Protein AF-A0A8F1MAV2-F1 (afdb_monomer_lite)

Structure (mmCIF, N/CA/C/O backbone):
data_AF-A0A8F1MAV2-F1
#
_entry.id   AF-A0A8F1MAV2-F1
#
loop_
_atom_site.group_PDB
_atom_site.id
_atom_site.type_symbol
_atom_site.label_atom_id
_atom_site.label_alt_id
_atom_site.label_comp_id
_atom_site.label_asym_id
_atom_site.label_entity_id
_atom_site.label_seq_id
_atom_site.pdbx_PDB_ins_code
_atom_site.Cartn_x
_atom_site.Cartn_y
_atom_site.Cartn_z
_atom_site.occupancy
_atom_site.B_iso_or_equiv
_atom_site.auth_seq_id
_atom_site.auth_comp_id
_atom_site.auth_asym_id
_atom_site.auth_atom_id
_atom_site.pdbx_PDB_model_num
ATOM 1 N N . MET A 1 1 ? 12.610 -7.447 -10.664 1.00 63.81 1 MET A N 1
ATOM 2 C CA . MET A 1 1 ? 12.231 -8.190 -9.444 1.00 63.81 1 MET A CA 1
ATOM 3 C C . MET A 1 1 ? 10.836 -8.784 -9.630 1.00 63.81 1 MET A C 1
ATOM 5 O O . MET A 1 1 ? 10.071 -8.203 -10.384 1.00 63.81 1 MET A O 1
ATOM 9 N N . LYS A 1 2 ? 10.518 -9.945 -9.035 1.00 72.06 2 LYS A N 1
ATOM 10 C CA . LYS A 1 2 ? 9.189 -10.602 -9.151 1.00 72.06 2 LYS A CA 1
ATOM 11 C C . LYS A 1 2 ? 8.547 -10.933 -7.793 1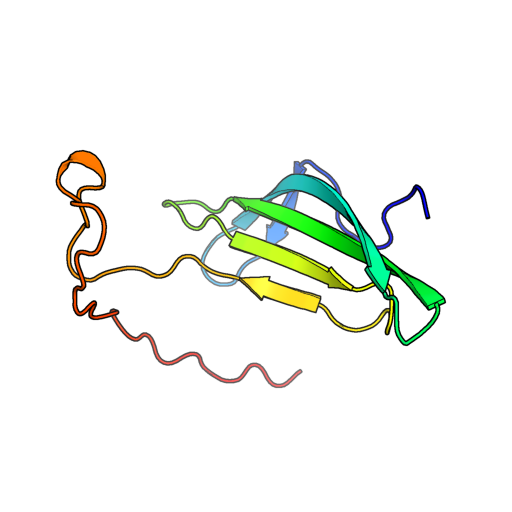.00 72.06 2 LYS A C 1
ATOM 13 O O . LYS A 1 2 ? 7.602 -11.708 -7.737 1.00 72.06 2 LYS A O 1
ATOM 18 N N . ARG A 1 3 ? 9.117 -10.440 -6.693 1.00 86.31 3 ARG A N 1
ATOM 19 C CA . ARG A 1 3 ? 8.677 -10.763 -5.331 1.00 86.31 3 ARG A CA 1
ATOM 20 C C . ARG A 1 3 ? 8.565 -9.487 -4.517 1.00 86.31 3 ARG A C 1
ATOM 22 O O . ARG A 1 3 ? 9.337 -8.561 -4.755 1.00 86.31 3 ARG A O 1
ATOM 29 N N . THR A 1 4 ? 7.639 -9.494 -3.573 1.00 91.69 4 THR A N 1
ATOM 30 C CA . THR A 1 4 ? 7.528 -8.486 -2.526 1.00 91.69 4 THR A CA 1
ATOM 31 C C . THR A 1 4 ? 8.668 -8.642 -1.509 1.00 91.69 4 THR A C 1
ATOM 33 O O . THR A 1 4 ? 9.218 -9.733 -1.322 1.00 91.69 4 THR A O 1
ATOM 36 N N . LYS A 1 5 ? 9.051 -7.532 -0.889 1.00 91.88 5 LYS A N 1
ATOM 37 C CA . LYS A 1 5 ? 10.067 -7.349 0.150 1.00 91.88 5 LYS A CA 1
ATOM 38 C C . LYS A 1 5 ? 9.463 -6.764 1.422 1.00 91.88 5 LYS A C 1
ATOM 40 O O . LYS A 1 5 ? 10.021 -7.007 2.494 1.00 91.88 5 LYS A O 1
ATOM 45 N N . ALA A 1 6 ? 8.354 -6.024 1.333 1.00 91.44 6 ALA A N 1
ATOM 46 C CA . ALA A 1 6 ? 7.694 -5.515 2.524 1.00 91.44 6 ALA A CA 1
ATOM 47 C C . ALA A 1 6 ? 7.299 -6.677 3.446 1.00 91.44 6 ALA A C 1
ATOM 49 O O . ALA A 1 6 ? 6.856 -7.743 3.009 1.00 91.44 6 ALA A O 1
ATOM 50 N N . ARG A 1 7 ? 7.438 -6.470 4.757 1.00 91.38 7 ARG A N 1
ATOM 51 C CA . ARG A 1 7 ? 7.095 -7.471 5.780 1.00 91.38 7 ARG A CA 1
ATOM 52 C C . ARG A 1 7 ? 5.597 -7.446 6.105 1.00 91.38 7 ARG A C 1
ATOM 54 O O . ARG A 1 7 ? 5.220 -7.441 7.275 1.00 91.38 7 ARG A O 1
ATOM 61 N N . LEU A 1 8 ? 4.765 -7.422 5.067 1.00 92.88 8 LEU A N 1
ATOM 62 C CA . LEU A 1 8 ? 3.308 -7.435 5.144 1.00 92.88 8 LEU A CA 1
ATOM 63 C C . LEU A 1 8 ? 2.759 -8.727 4.535 1.00 92.88 8 LEU A C 1
ATOM 65 O O . LEU A 1 8 ? 3.346 -9.316 3.626 1.00 92.88 8 LEU A O 1
ATOM 69 N N . LYS A 1 9 ? 1.630 -9.195 5.066 1.00 95.06 9 LYS A N 1
ATOM 70 C CA . LYS A 1 9 ? 0.909 -10.364 4.553 1.0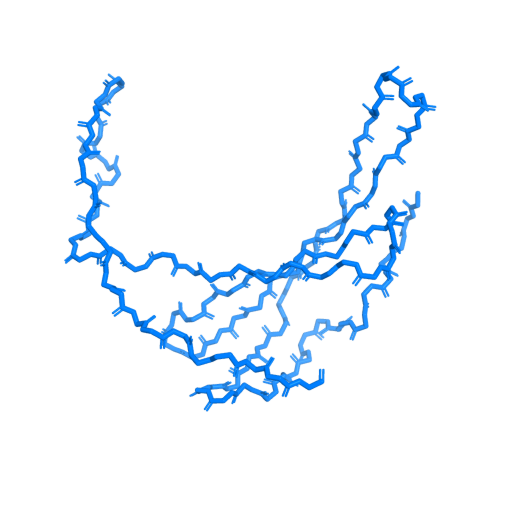0 95.06 9 LYS A CA 1
ATOM 71 C C . LYS A 1 9 ? -0.559 -10.021 4.374 1.00 95.06 9 LYS A C 1
ATOM 73 O O . LYS A 1 9 ? -1.145 -9.374 5.233 1.00 95.06 9 LYS A O 1
ATOM 78 N N . ILE A 1 10 ? -1.170 -10.510 3.298 1.00 95.00 10 ILE A N 1
ATOM 79 C CA . ILE A 1 10 ? -2.621 -10.403 3.107 1.00 95.00 10 ILE A CA 1
ATOM 80 C C . ILE A 1 10 ? -3.343 -11.016 4.318 1.00 95.00 10 ILE A C 1
ATOM 82 O O . ILE A 1 10 ? -2.931 -12.058 4.830 1.00 95.00 10 ILE A O 1
ATOM 86 N N . ASN A 1 11 ? -4.403 -10.351 4.779 1.00 95.38 11 ASN A N 1
ATOM 87 C CA . ASN A 1 11 ? -5.163 -10.621 6.005 1.00 95.38 11 ASN A CA 1
ATOM 88 C C . ASN A 1 11 ? -4.410 -10.421 7.328 1.00 95.38 11 ASN A C 1
ATOM 90 O O . ASN A 1 11 ? -4.978 -10.685 8.389 1.00 95.38 11 ASN A O 1
ATOM 94 N N . GLN A 1 12 ? -3.169 -9.928 7.308 1.00 95.56 12 GLN A N 1
ATOM 95 C CA . GLN A 1 12 ? -2.496 -9.515 8.534 1.00 95.56 12 GLN A CA 1
ATOM 96 C C . GLN A 1 12 ? -3.273 -8.375 9.192 1.00 95.56 12 GLN A C 1
ATOM 98 O O . GLN A 1 12 ? -3.628 -7.392 8.538 1.00 95.56 12 GLN A O 1
ATOM 103 N N . ILE A 1 13 ? -3.502 -8.510 10.497 1.00 94.06 13 ILE A N 1
ATOM 104 C CA . ILE A 1 13 ? -4.063 -7.451 11.329 1.00 94.06 13 ILE A CA 1
ATOM 105 C C . ILE A 1 13 ? -2.909 -6.662 11.946 1.00 94.06 13 ILE A C 1
ATOM 107 O O . ILE A 1 13 ? -2.035 -7.233 12.601 1.00 94.06 13 ILE A O 1
ATOM 111 N N . LEU A 1 14 ? -2.901 -5.355 11.710 1.00 90.56 14 LEU A N 1
ATOM 112 C CA . LEU A 1 14 ? -1.961 -4.396 12.270 1.00 90.56 14 LEU A CA 1
ATOM 113 C C . LEU A 1 14 ? -2.677 -3.590 13.356 1.00 90.56 14 LEU A C 1
ATOM 115 O O . LEU A 1 14 ? -3.763 -3.051 13.136 1.00 90.56 14 LEU A O 1
ATOM 119 N N . THR A 1 15 ? -2.062 -3.490 14.529 1.00 89.56 15 THR A N 1
ATOM 120 C CA . THR A 1 15 ? -2.608 -2.706 15.639 1.00 89.56 15 THR A CA 1
ATOM 121 C C . THR A 1 15 ? -2.312 -1.227 15.416 1.00 89.56 15 THR A C 1
ATOM 123 O O . THR A 1 15 ? -1.169 -0.788 15.547 1.00 89.56 15 THR A O 1
ATOM 126 N N . GLY A 1 16 ? -3.335 -0.445 15.075 1.00 81.56 16 GLY A N 1
ATOM 127 C CA . GLY A 1 16 ? -3.240 1.009 14.989 1.00 81.56 16 GLY A CA 1
ATOM 128 C C . GLY A 1 16 ? -3.688 1.689 16.285 1.00 81.56 16 GLY A C 1
ATOM 129 O O . GLY A 1 16 ? -4.446 1.135 17.075 1.00 81.56 16 GLY A O 1
ATOM 130 N N . LYS A 1 17 ? -3.260 2.941 16.496 1.00 81.81 17 LYS A N 1
ATOM 131 C CA . LYS A 1 17 ? -3.665 3.738 17.675 1.00 81.81 17 LYS A CA 1
ATOM 132 C C . LYS A 1 17 ? -5.167 4.055 17.710 1.00 81.81 17 LYS A C 1
ATOM 134 O O . LYS A 1 17 ? -5.725 4.224 18.785 1.00 81.81 17 LYS A O 1
ATOM 139 N N . LYS A 1 18 ? -5.795 4.210 16.538 1.00 78.25 18 LYS A N 1
ATOM 140 C CA . LYS A 1 18 ? -7.221 4.566 16.404 1.00 78.25 18 LYS A CA 1
ATOM 141 C C . LYS A 1 18 ? -8.110 3.356 16.133 1.00 78.25 18 LYS A C 1
ATOM 143 O O . LYS A 1 18 ? -9.254 3.334 16.562 1.00 78.25 18 LYS A O 1
ATOM 148 N N . THR A 1 19 ? -7.602 2.399 15.367 1.00 85.19 19 THR A N 1
ATOM 149 C CA . THR A 1 19 ? -8.334 1.214 14.930 1.00 85.19 19 THR A CA 1
ATOM 150 C C . THR A 1 19 ? -7.349 0.126 14.531 1.00 85.19 19 THR A C 1
ATOM 152 O O . THR A 1 19 ? -6.183 0.413 14.245 1.00 85.19 19 THR A O 1
ATOM 155 N N . ASN A 1 20 ? -7.827 -1.111 14.484 1.00 89.44 20 ASN A N 1
ATOM 156 C CA . ASN A 1 20 ? -7.097 -2.186 13.836 1.00 89.44 20 ASN A CA 1
ATOM 157 C C . ASN A 1 20 ? -7.226 -2.050 12.320 1.00 89.44 20 ASN A C 1
ATOM 159 O O . ASN A 1 20 ? -8.283 -1.703 11.792 1.00 89.44 20 ASN A O 1
ATOM 163 N N . LEU A 1 21 ? -6.129 -2.345 11.643 1.00 90.31 21 LEU A N 1
ATOM 164 C CA . LEU A 1 21 ? -5.976 -2.237 10.206 1.00 90.31 21 LEU A CA 1
ATOM 165 C C . LEU A 1 21 ? -5.778 -3.636 9.620 1.00 90.31 21 LEU A C 1
ATOM 167 O O . LEU A 1 21 ? -5.041 -4.442 10.188 1.00 90.31 21 LEU A O 1
ATOM 171 N N . ARG A 1 22 ? -6.422 -3.943 8.498 1.00 93.81 22 ARG A N 1
ATOM 172 C CA . ARG A 1 22 ? -6.274 -5.214 7.787 1.00 93.81 22 ARG A CA 1
ATOM 173 C C . ARG A 1 22 ? -5.571 -4.974 6.464 1.00 93.81 22 ARG A C 1
ATOM 175 O O . ARG A 1 22 ? -6.035 -4.185 5.655 1.00 93.81 22 ARG A O 1
ATOM 182 N N . VAL A 1 23 ? -4.499 -5.711 6.207 1.00 95.00 23 VAL A N 1
ATOM 183 C CA . VAL A 1 23 ? -3.871 -5.734 4.880 1.00 95.00 23 VAL A CA 1
ATOM 184 C C . VAL A 1 23 ? -4.762 -6.528 3.923 1.00 95.00 23 VAL A C 1
ATOM 186 O O . VAL A 1 23 ? -5.040 -7.701 4.188 1.00 95.00 23 VAL A O 1
ATOM 189 N N . VAL A 1 24 ? -5.205 -5.923 2.822 1.00 95.31 24 VAL A N 1
ATOM 190 C CA . VAL A 1 24 ? -6.170 -6.547 1.893 1.00 95.31 24 VAL A CA 1
ATOM 191 C C . VAL A 1 24 ? -5.642 -6.731 0.474 1.00 95.31 24 VAL A C 1
ATOM 193 O O . VAL A 1 24 ? -6.100 -7.640 -0.215 1.00 95.31 24 VAL A O 1
ATOM 196 N N . GLY A 1 25 ? -4.644 -5.950 0.059 1.00 94.62 25 GLY A N 1
ATOM 197 C CA . GLY A 1 25 ? -4.139 -5.966 -1.311 1.00 94.62 25 GLY A CA 1
ATOM 198 C C . GLY A 1 25 ? -2.653 -5.642 -1.404 1.00 94.62 25 GLY A C 1
ATOM 199 O O . GLY A 1 25 ? -2.073 -5.043 -0.498 1.00 94.62 25 GLY A O 1
ATOM 200 N N . CYS A 1 26 ? -2.035 -6.065 -2.506 1.00 95.88 26 CYS A N 1
ATOM 201 C CA . CYS A 1 26 ? -0.661 -5.723 -2.855 1.00 95.88 26 CYS A CA 1
ATOM 202 C C . CYS A 1 26 ? -0.501 -5.676 -4.375 1.00 95.88 26 CYS A C 1
ATOM 204 O O . CYS A 1 26 ? -0.821 -6.649 -5.066 1.00 95.88 26 CYS A O 1
ATOM 206 N N . LEU A 1 27 ? 0.041 -4.569 -4.874 1.00 95.62 27 LEU A N 1
ATOM 207 C CA . LEU A 1 27 ? 0.495 -4.414 -6.249 1.00 95.62 27 LEU A CA 1
ATOM 208 C C . LEU A 1 27 ? 2.014 -4.233 -6.259 1.00 95.62 27 LEU A C 1
ATOM 210 O O . LEU A 1 27 ? 2.565 -3.502 -5.441 1.00 95.62 27 LEU A O 1
ATOM 214 N N . LEU A 1 28 ? 2.695 -4.905 -7.189 1.00 95.25 28 LEU A N 1
ATOM 215 C CA . LEU A 1 28 ? 4.130 -4.744 -7.423 1.00 95.25 28 LEU A CA 1
ATOM 216 C C . LEU A 1 28 ? 4.332 -4.028 -8.754 1.00 95.25 28 LEU A C 1
ATOM 218 O O . LEU A 1 28 ? 4.058 -4.591 -9.818 1.00 95.25 28 LEU A O 1
ATOM 222 N N . PHE A 1 29 ? 4.860 -2.816 -8.685 1.00 94.81 29 PHE A N 1
ATOM 223 C CA . PHE A 1 29 ? 5.111 -1.980 -9.843 1.00 94.81 29 PHE A CA 1
ATOM 224 C C . PHE A 1 29 ? 6.565 -2.055 -10.295 1.00 94.81 29 PHE A C 1
ATOM 226 O O . PHE A 1 29 ? 7.470 -2.501 -9.580 1.00 94.81 29 PHE A O 1
ATOM 233 N N . ARG A 1 30 ? 6.777 -1.629 -11.540 1.00 94.69 30 ARG A N 1
ATOM 234 C CA . ARG A 1 30 ? 8.103 -1.354 -12.077 1.00 94.69 30 ARG A CA 1
ATOM 235 C C . ARG A 1 30 ? 8.038 -0.241 -13.106 1.00 94.69 30 ARG A C 1
ATOM 237 O O . ARG A 1 30 ? 7.119 -0.218 -13.922 1.00 94.69 30 ARG A O 1
ATOM 244 N N . GLU A 1 31 ? 9.078 0.573 -13.150 1.00 95.69 31 GLU A N 1
ATOM 245 C CA . GLU A 1 31 ? 9.237 1.623 -14.153 1.00 95.69 31 GLU A CA 1
ATOM 246 C C . GLU A 1 31 ? 10.674 1.656 -14.673 1.00 95.69 31 GLU A C 1
ATOM 248 O O . GLU A 1 31 ? 11.619 1.408 -13.927 1.00 95.69 31 GLU A O 1
ATOM 253 N N . TRP A 1 32 ? 10.845 1.900 -15.974 1.00 95.88 32 TRP A N 1
ATOM 254 C CA . TRP A 1 32 ? 12.163 2.085 -16.580 1.00 95.88 32 TRP A CA 1
ATOM 255 C C . TRP A 1 32 ? 12.565 3.554 -16.513 1.00 95.88 32 TRP A C 1
ATOM 257 O O . TRP A 1 32 ? 11.941 4.392 -17.165 1.00 95.88 32 TRP A O 1
ATOM 267 N N . ASP A 1 33 ? 13.659 3.848 -15.819 1.00 96.44 33 ASP A N 1
ATOM 268 C CA . ASP A 1 33 ? 14.244 5.179 -15.832 1.00 96.44 33 ASP A CA 1
ATOM 269 C C . ASP A 1 33 ? 15.276 5.307 -16.961 1.00 96.44 33 ASP A C 1
ATOM 271 O O . ASP A 1 33 ? 16.246 4.546 -17.061 1.00 96.44 33 ASP A O 1
ATOM 275 N N . LYS A 1 34 ? 15.059 6.289 -17.843 1.00 96.94 34 LYS A N 1
ATOM 276 C CA . LYS A 1 34 ? 15.918 6.521 -19.013 1.00 96.94 34 LYS A CA 1
ATOM 277 C C . LYS A 1 34 ? 17.282 7.108 -18.647 1.00 96.94 34 LYS A C 1
ATOM 279 O O . LYS A 1 34 ? 18.236 6.889 -19.395 1.00 96.94 34 LYS A O 1
ATOM 284 N N . LYS A 1 35 ? 17.372 7.868 -17.555 1.00 96.56 35 LYS A N 1
ATOM 285 C CA . LYS A 1 35 ? 18.582 8.582 -17.131 1.00 96.56 35 LYS A CA 1
ATOM 286 C C . LYS A 1 35 ? 19.566 7.621 -16.466 1.00 96.56 35 LYS A C 1
ATOM 288 O O . LYS A 1 35 ? 20.726 7.553 -16.864 1.00 96.56 35 LYS A O 1
ATOM 293 N N . ASP A 1 36 ? 19.067 6.825 -15.535 1.00 95.44 36 ASP A N 1
ATOM 294 C CA . ASP A 1 36 ? 19.812 5.863 -14.731 1.00 95.44 36 ASP A CA 1
ATOM 295 C C . ASP A 1 36 ? 19.926 4.497 -15.421 1.00 95.44 36 ASP A C 1
ATOM 297 O O . ASP A 1 36 ? 20.654 3.620 -14.955 1.00 95.44 36 ASP A O 1
ATOM 301 N N . LYS A 1 37 ? 19.214 4.316 -16.545 1.00 96.75 37 LYS A N 1
ATOM 302 C CA . LYS A 1 37 ? 19.212 3.108 -17.384 1.00 96.75 37 LYS A CA 1
ATOM 303 C C . LYS A 1 37 ? 18.931 1.841 -16.574 1.00 96.75 37 LYS A C 1
ATOM 305 O O . LYS A 1 37 ? 19.584 0.809 -16.757 1.00 96.75 37 LYS A O 1
ATOM 310 N N . ARG A 1 38 ? 17.962 1.919 -15.663 1.00 94.19 38 ARG A N 1
ATOM 311 C CA . ARG A 1 38 ? 17.574 0.807 -14.790 1.00 94.19 38 ARG A CA 1
ATOM 312 C C . ARG A 1 38 ? 16.076 0.789 -14.528 1.00 94.19 38 ARG A C 1
ATOM 314 O O . ARG A 1 38 ? 15.385 1.786 -14.706 1.00 94.19 38 ARG A O 1
ATOM 321 N N . PHE A 1 39 ? 15.588 -0.364 -14.076 1.00 94.06 39 PHE A N 1
ATOM 322 C CA . PHE A 1 39 ? 14.232 -0.478 -13.553 1.00 94.06 39 PHE A CA 1
ATOM 323 C C . PHE A 1 39 ? 14.192 -0.115 -12.070 1.00 94.06 39 PHE A C 1
ATOM 325 O O . PHE A 1 39 ? 14.954 -0.680 -11.281 1.00 94.06 39 PHE A O 1
ATOM 332 N N . TYR A 1 40 ? 13.251 0.747 -11.712 1.00 92.94 40 TYR A N 1
ATOM 333 C CA . TYR A 1 40 ? 12.787 0.963 -10.349 1.00 92.94 40 TYR A CA 1
ATOM 334 C C . TYR A 1 40 ? 11.605 0.043 -10.051 1.00 92.94 40 TYR A C 1
ATOM 336 O O . TYR A 1 40 ? 10.889 -0.368 -10.967 1.00 92.94 40 TYR A O 1
ATOM 344 N N . TYR A 1 41 ? 11.447 -0.327 -8.784 1.00 94.00 41 TYR A N 1
ATOM 345 C CA . TYR A 1 41 ? 10.406 -1.233 -8.308 1.00 94.00 41 TYR A CA 1
ATOM 346 C C . TYR A 1 41 ? 9.885 -0.716 -6.973 1.00 94.00 41 TYR A C 1
ATOM 348 O O . TYR A 1 41 ? 10.680 -0.306 -6.130 1.00 94.00 41 TYR A O 1
ATOM 356 N N . TRP A 1 42 ? 8.577 -0.790 -6.779 1.00 95.06 42 TRP A N 1
ATOM 357 C CA . TRP A 1 42 ? 7.937 -0.475 -5.509 1.00 95.06 42 TRP A CA 1
ATOM 358 C C . TRP A 1 42 ? 6.697 -1.341 -5.326 1.00 95.06 42 TRP A C 1
ATOM 360 O O . TRP A 1 42 ? 6.135 -1.877 -6.289 1.00 95.06 42 TRP A O 1
ATOM 370 N N . GLU A 1 43 ? 6.299 -1.517 -4.075 1.00 95.44 43 GLU A N 1
ATOM 371 C CA . GLU A 1 43 ? 5.054 -2.185 -3.715 1.00 95.44 43 GLU A CA 1
ATOM 372 C C . GLU A 1 43 ? 4.057 -1.166 -3.196 1.00 95.44 43 GLU A C 1
ATOM 374 O O . GLU A 1 43 ? 4.421 -0.358 -2.349 1.00 95.44 43 GLU A O 1
ATOM 379 N N . GLU A 1 44 ? 2.802 -1.269 -3.616 1.00 95.69 44 GLU A N 1
ATOM 380 C CA . GLU A 1 44 ? 1.686 -0.555 -3.000 1.00 95.69 44 GLU A CA 1
ATOM 381 C C . GLU A 1 44 ? 0.801 -1.561 -2.272 1.00 95.69 44 GLU A C 1
ATOM 383 O O . GLU A 1 44 ? 0.266 -2.503 -2.866 1.00 95.69 44 GLU A O 1
ATOM 388 N N . TRP A 1 45 ? 0.674 -1.373 -0.964 1.00 95.69 45 TRP A N 1
ATOM 389 C CA . TRP A 1 45 ? -0.117 -2.209 -0.075 1.00 95.69 45 TRP A CA 1
ATOM 390 C C . TRP A 1 45 ? -1.385 -1.482 0.332 1.00 95.69 45 TRP A C 1
ATOM 392 O O . TRP A 1 45 ? -1.325 -0.387 0.885 1.00 95.69 45 TRP A O 1
ATOM 402 N N . GLU A 1 46 ? -2.526 -2.120 0.102 1.00 94.69 46 GLU A N 1
ATOM 403 C CA . GLU A 1 46 ? -3.825 -1.622 0.539 1.00 94.69 46 GLU A CA 1
ATOM 404 C C . GLU A 1 46 ? -4.129 -2.143 1.943 1.00 94.69 46 GLU A C 1
ATOM 406 O O . GLU A 1 46 ? -4.031 -3.349 2.221 1.00 94.69 46 GLU A O 1
ATOM 411 N N . ILE A 1 47 ? -4.492 -1.224 2.835 1.00 92.81 47 ILE A N 1
ATOM 412 C CA . ILE A 1 47 ? -4.738 -1.502 4.242 1.00 92.81 47 ILE A CA 1
ATOM 413 C C . ILE A 1 47 ? -6.055 -0.849 4.658 1.00 92.81 47 ILE A C 1
ATOM 415 O O . ILE A 1 47 ? -6.146 0.367 4.759 1.00 92.81 47 ILE A O 1
ATOM 419 N N . THR A 1 48 ? -7.069 -1.648 4.965 1.00 89.12 48 THR A N 1
ATOM 420 C CA . THR A 1 48 ? -8.394 -1.142 5.341 1.00 89.12 48 THR A CA 1
ATOM 421 C C . THR A 1 48 ? -8.539 -1.020 6.850 1.00 89.12 48 THR A C 1
ATOM 423 O O . THR A 1 48 ? -8.071 -1.867 7.618 1.00 89.12 48 THR A O 1
ATOM 426 N N . GLY A 1 49 ? -9.195 0.045 7.299 1.00 81.19 49 GLY A N 1
ATOM 427 C CA . GLY A 1 49 ? -9.505 0.286 8.707 1.00 81.19 49 GLY A CA 1
ATOM 428 C C . GLY A 1 49 ? -11.003 0.393 8.945 1.00 81.19 49 GLY A C 1
ATOM 429 O O . GLY A 1 49 ? -11.763 0.740 8.047 1.00 81.19 49 GLY A O 1
ATOM 430 N N . LEU A 1 50 ? -11.450 0.132 10.178 1.00 71.62 50 LEU A N 1
ATOM 431 C CA . LEU A 1 50 ? -12.845 0.412 10.550 1.00 71.62 50 LEU A CA 1
ATOM 432 C C . LEU A 1 50 ? -13.181 1.900 10.319 1.00 71.62 50 LEU A C 1
ATOM 434 O O . LEU A 1 50 ? -12.343 2.761 10.590 1.00 71.62 50 LEU A O 1
ATOM 438 N N . ALA A 1 51 ? -14.419 2.186 9.899 1.00 65.12 51 ALA A N 1
ATOM 439 C CA . ALA A 1 51 ? -14.935 3.533 9.611 1.00 65.12 51 ALA A CA 1
ATOM 440 C C . ALA A 1 51 ? -14.179 4.276 8.484 1.00 65.12 51 ALA A C 1
ATOM 442 O O . ALA A 1 51 ? -13.702 5.402 8.665 1.00 65.12 51 ALA A O 1
ATOM 443 N N . ASP A 1 52 ? -14.085 3.625 7.321 1.00 68.38 52 ASP A N 1
ATOM 444 C CA . ASP A 1 52 ? -13.537 4.139 6.054 1.00 68.38 52 ASP A CA 1
ATOM 445 C C . ASP A 1 52 ? -12.055 4.525 6.097 1.00 68.38 52 ASP A C 1
ATOM 447 O O . ASP A 1 52 ? -11.589 5.305 5.264 1.00 68.38 52 ASP A O 1
ATOM 451 N N . TYR A 1 53 ? -11.296 4.045 7.083 1.00 74.00 53 TYR A N 1
ATOM 452 C CA . TYR A 1 53 ? -9.890 4.412 7.294 1.00 74.00 53 TYR A CA 1
ATOM 453 C C . TYR A 1 53 ? -8.948 3.643 6.349 1.00 74.00 53 TYR A C 1
ATOM 455 O O . TYR A 1 53 ? -7.936 3.093 6.780 1.00 74.00 53 TYR A O 1
ATOM 463 N N . ASP A 1 54 ? -9.317 3.579 5.072 1.00 82.88 54 ASP A N 1
ATOM 464 C CA . ASP A 1 54 ? -8.585 2.864 4.032 1.00 82.88 54 ASP A CA 1
ATOM 465 C C . ASP A 1 54 ? -7.314 3.627 3.696 1.00 82.88 54 ASP A C 1
ATOM 467 O O . ASP A 1 54 ? -7.353 4.748 3.210 1.00 82.88 54 ASP A O 1
ATOM 471 N N . SER A 1 55 ? -6.174 3.040 4.009 1.00 86.94 55 SER A N 1
ATOM 472 C CA . SER A 1 55 ? -4.852 3.618 3.844 1.00 86.94 55 SER A CA 1
ATOM 473 C C . SER A 1 55 ? -4.041 2.799 2.850 1.00 86.94 55 SER A C 1
ATOM 475 O O . SER A 1 55 ? -4.294 1.613 2.630 1.00 86.94 55 SER A O 1
ATOM 477 N N . TRP A 1 56 ? -3.006 3.425 2.301 1.00 91.94 56 TRP A N 1
ATOM 478 C CA . TRP A 1 56 ? -2.034 2.754 1.446 1.00 91.94 56 TRP A CA 1
ATOM 479 C C . TRP A 1 56 ? -0.640 2.894 2.029 1.00 91.94 56 TRP A C 1
ATOM 481 O O . TRP A 1 56 ? -0.323 3.888 2.682 1.00 91.94 56 TRP A O 1
ATOM 491 N N . VAL A 1 57 ? 0.195 1.889 1.808 1.00 92.94 57 VAL A N 1
ATOM 492 C CA . VAL A 1 57 ? 1.613 1.927 2.158 1.00 92.94 57 VAL A CA 1
ATOM 493 C C . VAL A 1 57 ? 2.421 1.604 0.920 1.00 92.94 57 VAL A C 1
ATOM 495 O O . VAL A 1 57 ? 2.273 0.525 0.350 1.00 92.94 57 VAL A O 1
ATOM 498 N N . GLU A 1 58 ? 3.299 2.520 0.539 1.00 94.06 58 GLU A N 1
ATOM 499 C CA . GLU A 1 58 ? 4.314 2.266 -0.473 1.00 94.06 58 GLU A CA 1
ATOM 500 C C . GLU A 1 58 ? 5.611 1.785 0.186 1.00 94.06 58 GLU A C 1
ATOM 502 O O . GLU A 1 58 ? 6.021 2.293 1.234 1.00 94.06 58 GLU A O 1
ATOM 507 N N . TYR A 1 59 ? 6.252 0.795 -0.432 1.00 94.25 59 TYR A N 1
ATOM 508 C CA . TYR A 1 59 ? 7.581 0.311 -0.065 1.00 94.25 59 TYR A CA 1
ATOM 509 C C . TYR A 1 59 ? 8.507 0.377 -1.285 1.00 94.25 59 TYR A C 1
ATOM 511 O O . TYR A 1 59 ? 8.345 -0.411 -2.224 1.00 94.25 59 TYR A O 1
ATOM 519 N N . ASP A 1 60 ? 9.478 1.295 -1.265 1.00 92.94 60 ASP A N 1
ATOM 520 C CA . ASP A 1 60 ? 10.440 1.486 -2.357 1.00 92.94 60 ASP A CA 1
ATOM 521 C C . ASP A 1 60 ? 11.605 0.483 -2.247 1.00 92.94 60 ASP A C 1
ATOM 523 O O . ASP A 1 60 ? 12.198 0.253 -1.188 1.00 92.94 60 ASP A O 1
ATOM 527 N N . HIS A 1 61 ? 11.948 -0.170 -3.359 1.00 91.75 61 HIS A N 1
ATOM 528 C CA . HIS A 1 61 ? 13.056 -1.128 -3.415 1.00 91.75 61 HIS A CA 1
ATOM 529 C C . HIS A 1 61 ? 14.407 -0.485 -3.698 1.00 91.75 61 HIS A C 1
ATOM 531 O O . HIS A 1 61 ? 15.422 -1.183 -3.605 1.00 91.75 61 HIS A O 1
ATOM 537 N N . SER A 1 62 ? 14.422 0.784 -4.094 1.00 85.25 62 SER A N 1
ATOM 538 C CA . SER A 1 62 ? 15.606 1.513 -4.533 1.00 85.25 62 SER A CA 1
ATOM 539 C C . SER A 1 62 ? 16.539 1.849 -3.371 1.00 85.25 62 SER A C 1
ATOM 541 O O . SER A 1 62 ? 17.749 1.642 -3.492 1.00 85.25 62 SER A O 1
ATOM 543 N N . ASP A 1 63 ? 15.980 2.256 -2.232 1.00 80.19 63 ASP A N 1
ATOM 544 C CA . ASP A 1 63 ? 16.708 2.517 -0.987 1.00 80.19 63 ASP A CA 1
ATOM 545 C C . ASP A 1 63 ? 16.468 1.449 0.096 1.00 80.19 63 ASP A C 1
ATOM 547 O O . ASP A 1 63 ? 17.231 1.364 1.054 1.00 80.19 63 ASP A O 1
ATOM 551 N N . GLN A 1 64 ? 15.468 0.573 -0.090 1.00 69.81 64 GLN A N 1
ATOM 552 C CA . GLN A 1 64 ? 15.095 -0.540 0.800 1.00 69.81 64 GLN A CA 1
ATOM 553 C C . GLN A 1 64 ? 14.728 -0.133 2.237 1.00 69.81 64 GLN A C 1
ATOM 555 O O . GLN A 1 64 ? 14.484 -1.002 3.082 1.00 69.81 64 GLN A O 1
ATOM 560 N N . THR A 1 65 ? 14.661 1.163 2.524 1.00 73.25 65 THR A N 1
ATOM 561 C CA . THR A 1 65 ? 14.353 1.700 3.854 1.00 73.25 65 THR A CA 1
ATOM 562 C C . THR A 1 65 ? 13.146 2.619 3.841 1.00 73.25 65 THR A C 1
ATOM 564 O O . THR A 1 65 ? 12.556 2.834 4.900 1.00 73.25 65 THR A O 1
ATOM 567 N N . THR A 1 66 ? 12.763 3.152 2.681 1.00 83.75 66 THR A N 1
ATOM 568 C CA . THR A 1 66 ? 11.655 4.094 2.596 1.00 83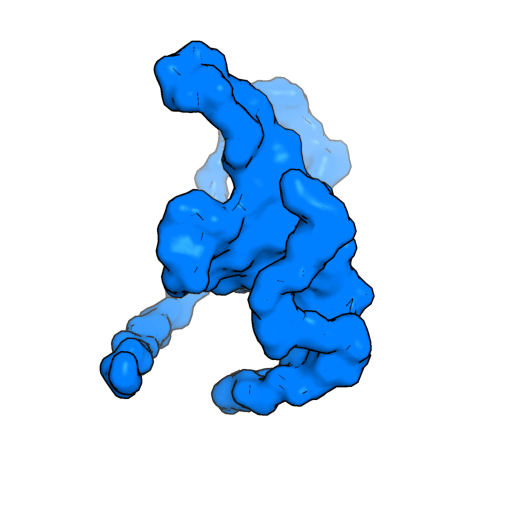.75 66 THR A CA 1
ATOM 569 C C . THR A 1 66 ? 10.321 3.367 2.586 1.00 83.75 66 THR A C 1
ATOM 571 O O . THR A 1 66 ? 10.037 2.500 1.758 1.00 83.75 66 THR A O 1
ATOM 574 N N . VAL A 1 67 ? 9.497 3.752 3.558 1.00 86.69 67 VAL A N 1
ATOM 575 C CA . VAL A 1 67 ? 8.105 3.340 3.694 1.00 86.69 67 VAL A CA 1
ATOM 576 C C . VAL A 1 67 ? 7.261 4.601 3.747 1.00 86.69 67 VAL A C 1
ATOM 578 O O . VAL A 1 67 ? 7.415 5.403 4.672 1.00 86.69 67 VAL A O 1
ATOM 581 N N . SER A 1 68 ? 6.364 4.764 2.781 1.00 89.00 68 SER A N 1
ATOM 582 C CA . SER A 1 68 ? 5.530 5.961 2.650 1.00 89.00 68 SER A CA 1
ATOM 583 C C . SER A 1 68 ? 4.069 5.612 2.945 1.00 89.00 68 SER A C 1
ATOM 585 O O . SER A 1 68 ? 3.433 4.923 2.147 1.00 89.00 68 SER A O 1
ATOM 587 N N . PRO A 1 69 ? 3.515 6.032 4.097 1.00 85.44 69 PRO A N 1
ATOM 588 C CA . PRO A 1 69 ? 2.103 5.845 4.398 1.00 85.44 69 PRO A CA 1
ATOM 589 C C . PRO A 1 69 ? 1.247 6.959 3.782 1.00 85.44 69 PRO A C 1
ATOM 591 O O . PRO A 1 69 ? 1.577 8.143 3.876 1.00 85.44 69 PRO A O 1
ATOM 594 N N . TYR A 1 70 ? 0.092 6.582 3.245 1.00 85.38 70 TYR A N 1
ATOM 595 C CA . TYR A 1 70 ? -0.920 7.483 2.705 1.00 85.38 70 TYR A CA 1
ATOM 596 C C . TYR A 1 70 ? -2.248 7.271 3.433 1.00 85.38 70 TYR A C 1
ATOM 598 O O . TYR A 1 70 ? -2.722 6.144 3.589 1.00 85.38 70 TYR A O 1
ATOM 606 N N . GLU A 1 71 ? -2.872 8.367 3.865 1.00 81.44 71 GLU A N 1
ATOM 607 C CA . GLU A 1 71 ? -4.232 8.364 4.407 1.00 81.44 71 GLU A CA 1
ATOM 608 C C . GLU A 1 71 ? -5.186 9.152 3.496 1.00 81.44 71 GLU A C 1
ATOM 610 O O . GLU A 1 71 ? -4.763 10.130 2.866 1.00 81.44 71 GLU A O 1
ATOM 615 N N . PRO A 1 72 ? -6.476 8.772 3.425 1.00 75.19 72 PRO A N 1
ATOM 616 C CA . PRO A 1 72 ? -7.458 9.502 2.647 1.00 75.19 72 PRO A CA 1
ATOM 617 C C . PRO A 1 72 ? -7.565 10.934 3.139 1.00 75.19 72 PRO A C 1
ATOM 619 O O . PRO A 1 72 ? -7.757 11.204 4.330 1.00 75.19 72 PRO A O 1
ATOM 622 N N . ILE A 1 73 ? -7.538 11.870 2.200 1.00 75.31 73 ILE A N 1
ATOM 623 C CA . ILE A 1 73 ? -7.891 13.244 2.509 1.00 75.31 73 ILE A CA 1
ATOM 624 C C . ILE A 1 73 ? -9.395 13.296 2.778 1.00 75.31 73 ILE A C 1
ATOM 626 O O . ILE A 1 73 ? -10.212 12.955 1.926 1.00 75.31 73 ILE A O 1
ATOM 630 N N . ARG A 1 74 ? -9.766 13.754 3.974 1.00 73.12 74 ARG A N 1
ATOM 631 C CA . ARG A 1 74 ? -11.160 14.042 4.316 1.00 73.12 74 ARG A CA 1
ATOM 632 C C . ARG A 1 74 ? -11.486 15.483 3.955 1.00 73.12 74 ARG A C 1
ATOM 634 O O . ARG A 1 74 ? -10.970 16.423 4.563 1.00 73.12 74 ARG A O 1
ATOM 641 N N . PHE A 1 75 ? -12.327 15.643 2.944 1.00 75.31 75 PHE A N 1
ATOM 642 C CA . PHE A 1 75 ? -12.848 16.944 2.550 1.00 75.31 75 PHE A CA 1
ATOM 643 C C . PHE A 1 75 ? -13.959 17.386 3.499 1.00 75.31 75 PHE A C 1
ATOM 645 O O . PHE A 1 75 ? -14.729 16.565 3.995 1.00 75.31 75 PHE A O 1
ATOM 652 N N . THR A 1 76 ? -14.054 18.691 3.751 1.00 74.75 76 THR A N 1
ATOM 653 C CA . THR A 1 76 ? -15.159 19.256 4.543 1.00 74.75 76 THR A CA 1
ATOM 654 C C . THR A 1 76 ? -16.489 19.231 3.791 1.00 74.75 76 THR A C 1
ATOM 656 O O . THR A 1 76 ? -17.542 19.249 4.418 1.00 74.75 76 THR A O 1
ATOM 659 N N . GLN A 1 77 ? -16.444 19.187 2.459 1.00 76.00 77 GLN A N 1
ATOM 660 C CA . GLN A 1 77 ? -17.596 19.038 1.575 1.00 76.00 77 GLN A CA 1
ATOM 661 C C . GLN A 1 77 ? -17.322 17.892 0.601 1.00 76.00 77 GLN A C 1
ATOM 663 O O . GLN A 1 77 ? -16.231 17.810 0.034 1.00 76.00 77 GLN A O 1
ATOM 668 N N . ALA A 1 78 ? -18.298 17.000 0.428 1.00 74.75 78 ALA A N 1
ATOM 669 C CA . ALA A 1 78 ? -18.206 15.928 -0.553 1.00 74.75 78 ALA A CA 1
ATOM 670 C C . ALA A 1 78 ? -18.210 16.518 -1.971 1.00 74.75 78 ALA A C 1
ATOM 672 O O . ALA A 1 78 ? -18.996 17.414 -2.275 1.00 74.75 78 ALA A O 1
ATOM 673 N N . ILE A 1 79 ? -17.331 16.006 -2.829 1.00 78.06 79 ILE A N 1
ATOM 674 C CA . ILE A 1 79 ? -17.292 16.363 -4.248 1.00 78.06 79 ILE A CA 1
ATOM 675 C C . ILE A 1 79 ? -18.092 15.299 -4.994 1.00 78.06 79 ILE A C 1
ATOM 677 O O . ILE A 1 79 ? -17.742 14.124 -4.924 1.00 78.06 79 ILE A O 1
ATOM 681 N N . ASP A 1 80 ? -19.148 15.703 -5.701 1.00 81.62 80 ASP A N 1
ATOM 682 C CA . ASP A 1 80 ? -19.881 14.817 -6.606 1.00 81.62 80 ASP A CA 1
ATOM 683 C C . ASP A 1 80 ? -19.126 14.727 -7.947 1.00 81.62 80 ASP A C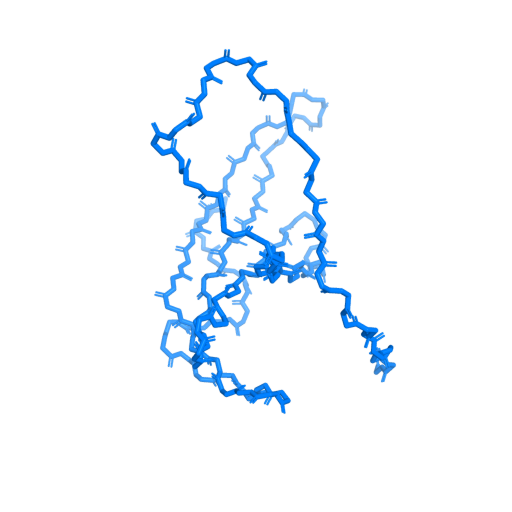 1
ATOM 685 O O . ASP A 1 80 ? -19.117 15.701 -8.710 1.00 81.62 80 ASP A O 1
ATOM 689 N N . PRO A 1 81 ? -18.479 13.587 -8.264 1.00 80.75 81 PRO A N 1
ATOM 690 C CA . PRO A 1 81 ? -17.700 13.454 -9.488 1.00 80.75 81 PRO A CA 1
ATOM 691 C C . PRO A 1 81 ? -18.567 13.529 -10.751 1.00 80.75 81 PRO A C 1
ATOM 693 O O . PRO A 1 81 ? -18.054 13.881 -11.811 1.00 80.75 81 PRO A O 1
ATOM 696 N N . THR A 1 82 ? -19.871 13.241 -10.659 1.00 88.81 82 THR A N 1
ATOM 697 C CA . THR A 1 82 ? -20.787 13.273 -11.813 1.00 88.81 82 THR A CA 1
ATOM 698 C C . THR A 1 8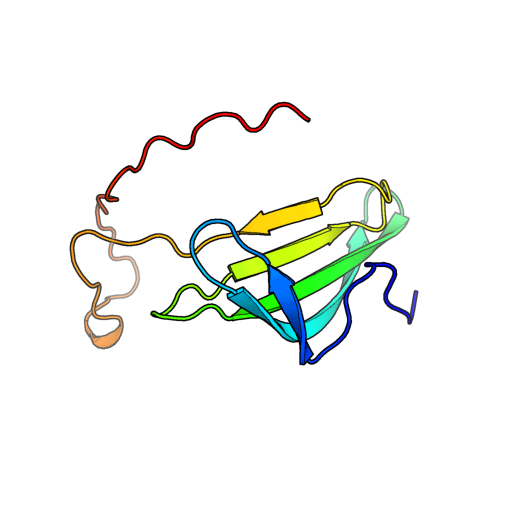2 ? -21.119 14.694 -12.264 1.00 88.81 82 THR A C 1
ATOM 700 O O . THR A 1 82 ? -21.530 14.905 -13.404 1.00 88.81 82 THR A O 1
ATOM 703 N N . GLN A 1 83 ? -20.889 15.681 -11.395 1.00 86.00 83 GLN A N 1
ATOM 704 C CA . GLN A 1 83 ? -21.128 17.095 -11.679 1.00 86.00 83 GLN A CA 1
ATOM 705 C C . GLN A 1 83 ? -19.877 17.834 -12.163 1.00 86.00 83 GLN A C 1
ATOM 707 O O . GLN A 1 83 ? -19.955 19.018 -12.505 1.00 86.00 83 GLN A O 1
ATOM 712 N N . LEU A 1 84 ? -18.724 17.160 -12.215 1.00 87.69 84 LEU A N 1
ATOM 713 C CA . LEU A 1 84 ? -17.474 17.768 -12.653 1.00 87.69 84 LEU A CA 1
ATOM 714 C C . LEU A 1 84 ? -17.457 17.959 -14.171 1.00 87.69 84 LEU A C 1
ATOM 716 O O . LEU A 1 84 ? -17.647 17.024 -14.950 1.00 87.69 84 LEU A O 1
ATOM 720 N N . LYS A 1 85 ? -17.161 19.186 -14.603 1.00 90.81 85 LYS A N 1
ATOM 721 C CA . LYS A 1 85 ? -16.935 19.512 -16.016 1.00 90.81 85 LYS A CA 1
ATOM 722 C C . LYS A 1 85 ? -15.447 19.474 -16.341 1.00 90.81 85 LYS A C 1
ATOM 724 O O . LYS A 1 85 ? -14.597 19.847 -15.533 1.00 90.81 85 LYS A O 1
ATOM 729 N N . LYS A 1 86 ? -15.116 19.070 -17.570 1.00 90.06 86 LYS A N 1
ATOM 730 C CA . LYS A 1 86 ? -13.732 19.096 -18.064 1.00 90.06 86 LYS A CA 1
ATOM 731 C C . LYS A 1 86 ? -13.162 20.518 -17.954 1.00 90.06 86 LYS A C 1
ATOM 733 O O . LYS A 1 86 ? -13.758 21.457 -18.470 1.00 90.06 86 LYS A O 1
ATOM 738 N N . GLY A 1 87 ? -12.005 20.655 -17.305 1.00 89.06 87 GLY A N 1
ATOM 739 C CA . GLY A 1 87 ? -11.323 21.941 -17.108 1.00 89.06 87 GLY A CA 1
ATOM 740 C C . GLY A 1 87 ? -11.848 22.783 -15.941 1.00 89.06 87 GLY A C 1
ATOM 741 O O . GLY A 1 87 ? -11.395 23.909 -15.762 1.00 89.06 87 GLY A O 1
ATOM 742 N N . GLN A 1 88 ? -12.787 22.265 -15.146 1.00 86.56 88 GLN A N 1
ATOM 743 C CA . GLN A 1 88 ? -13.276 22.950 -13.955 1.00 86.56 88 GLN A CA 1
ATOM 744 C C . GLN A 1 88 ? -12.223 22.933 -12.840 1.00 86.56 88 GLN A C 1
ATOM 746 O O . GLN A 1 88 ? -11.756 21.871 -12.432 1.00 86.56 88 GLN A O 1
ATOM 751 N N . SER A 1 89 ? -11.903 24.115 -12.315 1.00 84.88 89 SER A N 1
ATOM 752 C CA . SER A 1 89 ? -11.088 24.289 -11.110 1.00 84.88 89 SER A CA 1
ATOM 753 C C . SER A 1 89 ? -11.986 24.511 -9.896 1.00 84.88 89 SER A C 1
ATOM 755 O O . SER A 1 89 ? -13.013 25.182 -9.993 1.00 84.88 89 SER A O 1
ATOM 757 N N . PHE A 1 90 ? -11.594 23.982 -8.741 1.00 77.06 90 PHE A N 1
ATOM 758 C CA . PHE A 1 90 ? -12.293 24.189 -7.475 1.00 77.06 90 PHE A CA 1
ATOM 759 C C . PHE A 1 90 ? -11.294 24.280 -6.320 1.00 77.06 90 PHE A C 1
ATOM 761 O O . PHE A 1 90 ? -10.203 23.712 -6.369 1.00 77.06 90 PHE A O 1
ATOM 768 N N . THR A 1 91 ? -11.670 25.008 -5.271 1.00 78.44 91 THR A N 1
ATOM 769 C CA . THR A 1 91 ? -10.889 25.112 -4.036 1.00 78.44 91 THR A CA 1
ATOM 770 C C . THR A 1 91 ? -11.439 24.124 -3.024 1.00 78.44 91 THR A C 1
ATOM 772 O O . THR A 1 91 ? -12.627 24.151 -2.714 1.00 78.44 91 THR A O 1
ATOM 775 N N . VAL A 1 92 ? -10.571 23.268 -2.486 1.00 73.75 92 VAL A N 1
ATOM 776 C CA . VAL A 1 92 ? -10.960 22.286 -1.474 1.00 73.75 92 VAL A CA 1
ATOM 777 C C . VAL A 1 92 ? -10.375 22.663 -0.125 1.00 73.75 92 VAL A C 1
ATOM 779 O O . VAL A 1 92 ? -9.198 22.999 -0.020 1.00 73.75 92 VAL A O 1
ATOM 782 N N . SER A 1 93 ? -11.199 22.576 0.915 1.00 74.06 93 SER A N 1
ATOM 783 C CA . SER A 1 93 ? -10.767 22.719 2.303 1.00 74.06 93 SER A CA 1
ATOM 784 C C . SER A 1 93 ? -10.710 21.351 2.982 1.00 74.06 93 SER A C 1
ATOM 786 O O . SER A 1 93 ? -11.570 20.492 2.778 1.00 74.06 93 SER A O 1
ATOM 788 N N . ARG A 1 94 ? -9.669 21.139 3.789 1.00 69.94 94 ARG A N 1
ATOM 789 C CA . ARG A 1 94 ? -9.442 19.903 4.546 1.00 69.94 94 ARG A CA 1
ATOM 790 C C . ARG A 1 94 ? -9.648 20.170 6.030 1.00 69.94 94 ARG A C 1
ATOM 792 O O . ARG A 1 94 ? -9.168 21.177 6.547 1.00 69.94 94 ARG A O 1
ATOM 799 N N . THR A 1 95 ? -10.281 19.243 6.738 1.00 64.00 95 THR A N 1
ATOM 800 C CA . THR A 1 95 ? -10.291 19.248 8.205 1.00 64.00 95 THR A CA 1
ATOM 801 C C . THR A 1 95 ? -8.897 18.866 8.706 1.00 64.00 95 THR A C 1
ATOM 803 O O . THR A 1 95 ? -8.457 17.728 8.561 1.00 64.00 95 THR A O 1
ATOM 806 N N . GLY A 1 96 ? -8.154 19.822 9.262 1.00 56.47 96 GLY A N 1
ATOM 807 C CA . GLY A 1 96 ? -6.851 19.544 9.863 1.00 56.47 96 GLY A CA 1
ATOM 808 C C . GLY A 1 96 ? -7.002 18.844 11.215 1.00 56.47 96 GLY A C 1
ATOM 809 O O . GLY A 1 96 ? -7.618 19.392 12.125 1.00 56.47 96 GLY A O 1
ATOM 810 N N . ARG A 1 97 ? -6.394 17.665 11.385 1.00 51.03 97 ARG A N 1
ATOM 811 C CA . ARG A 1 97 ? -5.958 17.184 12.706 1.00 51.03 97 ARG A CA 1
ATOM 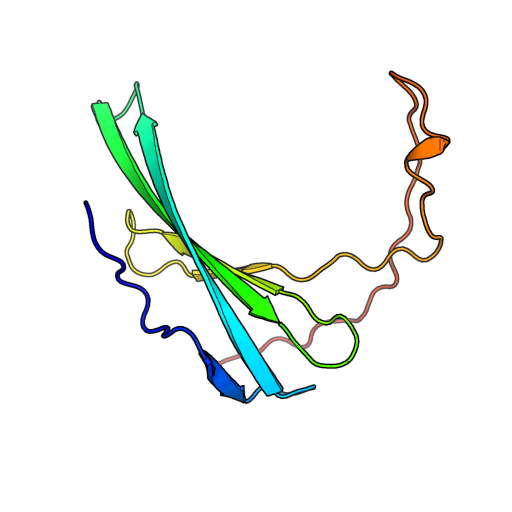812 C C . ARG A 1 97 ? -4.450 17.402 12.801 1.00 51.03 97 ARG A C 1
ATOM 814 O O . ARG A 1 97 ? -3.717 16.937 11.934 1.00 51.03 97 ARG A O 1
ATOM 821 N N . GLN A 1 98 ? -3.987 18.096 13.842 1.00 39.72 98 GLN A N 1
ATOM 822 C CA . GLN A 1 98 ? -2.565 18.127 14.193 1.00 39.72 98 GLN A CA 1
ATOM 823 C C . GLN A 1 98 ? -2.101 16.692 14.479 1.00 39.72 98 GLN A C 1
ATOM 825 O O . GLN A 1 98 ? -2.563 16.063 15.431 1.00 39.72 98 GLN A O 1
ATOM 830 N N . GLY A 1 99 ? -1.213 16.162 13.639 1.00 37.59 99 GLY A N 1
ATOM 831 C CA . GLY A 1 99 ? -0.494 14.927 13.922 1.00 37.59 99 GLY A CA 1
ATOM 832 C C . GLY A 1 99 ? 0.611 15.207 14.935 1.00 37.59 99 GLY A C 1
ATOM 833 O O . GLY A 1 99 ? 1.505 16.010 14.676 1.00 37.59 99 GLY A O 1
ATOM 834 N N . SER A 1 100 ? 0.553 14.563 16.097 1.00 37.84 100 SER A N 1
ATOM 835 C CA . SER A 1 100 ? 1.665 14.529 17.042 1.00 37.84 100 SER A CA 1
ATOM 836 C C . SER A 1 100 ? 2.829 13.736 16.438 1.00 37.84 100 SER A C 1
ATOM 838 O O . SER A 1 100 ? 2.647 12.615 15.958 1.00 37.84 100 SER A O 1
ATOM 840 N N . ARG A 1 101 ? 4.032 14.332 16.466 1.00 28.09 101 ARG A N 1
ATOM 841 C CA . ARG A 1 101 ? 5.303 13.657 16.154 1.00 28.09 101 ARG A CA 1
ATOM 842 C C . ARG A 1 101 ? 5.355 12.318 16.885 1.00 28.09 101 ARG A C 1
ATOM 844 O O . ARG A 1 101 ? 5.261 12.284 18.109 1.00 28.09 101 ARG A O 1
ATOM 851 N N . CYS A 1 102 ? 5.538 11.233 16.144 1.00 30.77 102 CYS A N 1
ATOM 852 C CA . CYS A 1 102 ? 6.040 9.997 16.723 1.00 30.77 102 CYS A CA 1
ATOM 853 C C . CYS A 1 102 ? 7.565 10.056 16.629 1.00 30.77 102 CYS A C 1
ATOM 855 O O . CYS A 1 102 ? 8.123 9.915 15.547 1.00 30.77 102 CYS A O 1
ATOM 857 N N . SER A 1 103 ? 8.208 10.342 17.758 1.00 35.31 103 SER A N 1
ATOM 858 C CA . SER A 1 103 ? 9.617 10.031 17.984 1.00 35.31 103 SER A CA 1
ATOM 859 C C . SER A 1 103 ? 9.693 8.555 18.373 1.00 35.31 103 SER A C 1
ATOM 861 O O . SER A 1 103 ? 8.997 8.146 19.306 1.00 35.31 103 SER A O 1
ATOM 863 N N . GLY A 1 104 ? 10.496 7.776 17.659 1.00 32.94 104 GLY A N 1
ATOM 864 C CA . GLY A 1 104 ? 10.827 6.386 17.957 1.00 32.94 104 GLY A CA 1
ATOM 865 C C . GLY A 1 104 ? 12.138 6.044 17.284 1.00 32.94 104 GLY A C 1
ATOM 866 O O . GLY A 1 104 ? 12.241 6.373 16.082 1.00 32.94 104 GLY A O 1
#

Secondary structure (DSSP, 8-state):
--S--SS--TT-EEE-SSSEEEEEEEEEEEEEETTTTEEEEEEEEEEEETTT--EEEEEETTTS--EEEE----BSS---GGGPPTT------B----PPP---

Foldseek 3Di:
DPDDDDPDDAQDWDDDPVFIKGWHDKDKDWDQDPVVRDIWIKMWIWIATPPRFIKIWIQTPPVRPDIDIGTDFDWPDDDDPVPDDPPDDDDTDTDDDDDDDDDD

Organism: NCBI:txid2841264

Sequence (104 aa):
MKRTKARLKINQILTGKKTNLRVVGCLLFREWDKKDKRFYYWEEWEITGLADYDSWVEYDHSDQTTVSPYEPIRFTQAIDPTQLKKGQSFTVSRTGRQGSRCSG

Radius of gyration: 17.39 Å; chains: 1; bounding box: 41×36×37 Å

pLDDT: mean 82.4, std 16.14, range [28.09, 96.94]